Protein AF-A0A919ZST1-F1 (afdb_monomer)

Nearest PDB structures (foldseek):
  3zgg-assembly1_A-2  TM=5.548E-01  e=1.193E-01  Homo sapiens
  3sxb-assembly1_A  TM=5.930E-01  e=3.830E-01  Homo sapiens
  3sx8-assembly1_A  TM=5.780E-01  e=3.830E-01  Homo sapiens
  3i0d-assembly1_A-2  TM=5.323E-01  e=6.864E-01  Homo sapiens
  3qem-assembly2_D  TM=2.473E-01  e=4.496E+00  Rattus norvegicus

Radius of gyration: 20.34 Å; Cα contacts (8 Å, |Δi|>4): 208; chains: 1; bounding box: 55×56×53 Å

Structure (mmCIF, N/CA/C/O backbone):
data_AF-A0A919ZST1-F1
#
_entry.id   AF-A0A919ZST1-F1
#
loop_
_atom_site.group_PDB
_atom_site.id
_atom_site.type_symbol
_atom_site.label_atom_id
_atom_site.label_alt_id
_atom_site.label_comp_id
_atom_site.label_asym_id
_atom_site.label_entity_id
_atom_site.label_seq_id
_atom_site.pdbx_PDB_ins_code
_atom_site.Cartn_x
_atom_site.Cartn_y
_atom_site.Cartn_z
_atom_site.occupancy
_atom_site.B_iso_or_equiv
_atom_site.auth_seq_id
_atom_site.auth_comp_id
_atom_site.auth_asym_id
_atom_site.auth_atom_id
_atom_site.pdbx_PDB_model_num
ATOM 1 N N . MET A 1 1 ? -12.304 -13.311 9.126 1.00 55.75 1 MET A N 1
ATOM 2 C CA . MET A 1 1 ? -12.668 -11.937 8.710 1.00 55.75 1 MET A CA 1
ATOM 3 C C . MET A 1 1 ? -11.742 -11.545 7.577 1.00 55.75 1 MET A C 1
ATOM 5 O O . MET A 1 1 ? -10.534 -11.594 7.786 1.00 55.75 1 MET A O 1
ATOM 9 N N . ASN A 1 2 ? -12.283 -11.208 6.407 1.00 81.81 2 ASN A N 1
ATOM 10 C CA . ASN A 1 2 ? -11.466 -10.870 5.240 1.00 81.81 2 ASN A CA 1
ATOM 11 C C . ASN A 1 2 ? -10.732 -9.545 5.470 1.00 81.81 2 ASN A C 1
ATOM 13 O O . ASN A 1 2 ? -11.259 -8.628 6.106 1.00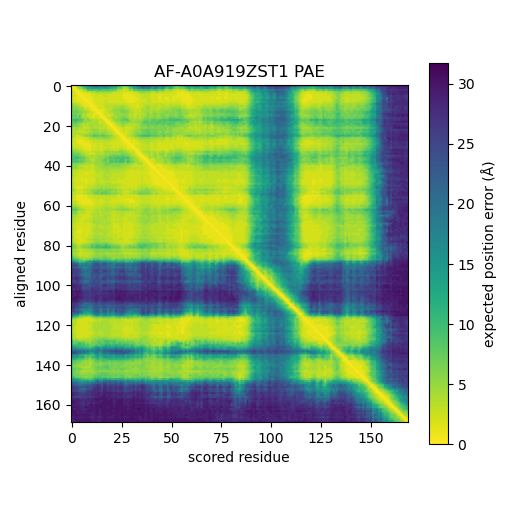 81.81 2 ASN A O 1
ATOM 17 N N . LYS A 1 3 ? -9.489 -9.461 4.997 1.00 90.25 3 LYS A N 1
ATOM 18 C CA . LYS A 1 3 ? -8.713 -8.219 5.022 1.00 90.25 3 LYS A CA 1
ATOM 19 C C . LYS A 1 3 ? -9.267 -7.305 3.922 1.00 90.25 3 LYS A C 1
ATOM 21 O O . LYS A 1 3 ? -9.395 -7.739 2.786 1.00 90.25 3 LYS A O 1
ATOM 26 N N . LEU A 1 4 ? -9.622 -6.069 4.265 1.00 92.69 4 LEU A N 1
ATOM 27 C CA . LEU A 1 4 ? -10.231 -5.100 3.346 1.00 92.69 4 LEU A CA 1
ATOM 28 C C . LEU A 1 4 ? -9.218 -4.067 2.841 1.00 92.69 4 LEU A C 1
ATOM 30 O O . LEU A 1 4 ? -9.333 -3.592 1.715 1.00 92.69 4 LEU A O 1
ATOM 34 N N . ILE A 1 5 ? -8.209 -3.748 3.656 1.00 94.38 5 ILE A N 1
ATOM 35 C CA . ILE A 1 5 ? -7.172 -2.764 3.332 1.00 94.38 5 ILE A CA 1
ATOM 36 C C . ILE A 1 5 ? -5.806 -3.445 3.315 1.00 94.38 5 ILE A C 1
ATOM 38 O O . ILE A 1 5 ? -5.466 -4.130 4.280 1.00 94.38 5 ILE A O 1
ATOM 42 N N . ASN A 1 6 ? -5.012 -3.216 2.270 1.00 95.62 6 ASN A N 1
ATOM 43 C CA . ASN A 1 6 ? -3.613 -3.636 2.201 1.00 95.62 6 ASN A CA 1
ATOM 44 C C . ASN A 1 6 ? -2.678 -2.422 2.232 1.00 95.62 6 ASN A C 1
ATOM 46 O O . ASN A 1 6 ? -2.699 -1.599 1.319 1.00 95.62 6 ASN A O 1
ATOM 50 N N . TYR A 1 7 ? -1.851 -2.319 3.268 1.00 93.44 7 TYR A N 1
ATOM 51 C CA . TYR A 1 7 ? -0.780 -1.337 3.379 1.00 93.44 7 TYR A CA 1
ATOM 52 C C . TYR A 1 7 ? 0.514 -1.937 2.839 1.00 93.44 7 TYR A C 1
ATOM 54 O O . TYR A 1 7 ? 1.189 -2.708 3.516 1.00 93.44 7 TYR A O 1
ATOM 62 N N . ILE A 1 8 ? 0.854 -1.565 1.613 1.00 93.25 8 ILE A N 1
ATOM 63 C CA . ILE A 1 8 ? 1.997 -2.067 0.866 1.00 93.25 8 ILE A CA 1
ATOM 64 C C . ILE A 1 8 ? 3.154 -1.086 1.025 1.00 93.25 8 ILE A C 1
ATOM 66 O O . ILE A 1 8 ? 3.156 0.015 0.470 1.00 93.25 8 ILE A O 1
ATOM 70 N N . TYR A 1 9 ? 4.159 -1.494 1.789 1.00 89.50 9 TYR A N 1
ATOM 71 C CA . TYR A 1 9 ? 5.416 -0.774 1.906 1.00 89.50 9 TYR A CA 1
ATOM 72 C C . TYR A 1 9 ? 6.347 -1.137 0.762 1.00 89.50 9 TYR A C 1
ATOM 74 O O . TYR A 1 9 ? 6.798 -2.277 0.676 1.00 89.50 9 TYR A O 1
ATOM 82 N N . ILE A 1 10 ? 6.697 -0.154 -0.059 1.00 86.81 10 ILE A N 1
ATOM 83 C CA . ILE A 1 10 ? 7.640 -0.327 -1.166 1.00 86.81 10 ILE A CA 1
ATOM 84 C C . ILE A 1 10 ? 9.024 0.189 -0.775 1.00 86.81 10 ILE A C 1
ATOM 86 O O . ILE A 1 10 ? 9.166 1.251 -0.171 1.00 86.81 10 ILE A O 1
ATOM 90 N N . GLY A 1 11 ? 10.080 -0.540 -1.114 1.00 83.12 11 GLY A N 1
ATOM 91 C CA . GLY A 1 11 ? 11.445 -0.076 -0.881 1.00 83.12 11 GLY A CA 1
ATOM 92 C C . GLY A 1 11 ? 12.494 -1.148 -1.127 1.00 83.12 11 GLY A C 1
ATOM 93 O O . GLY A 1 11 ? 12.181 -2.325 -1.267 1.00 83.12 11 GLY A O 1
ATOM 94 N N . SER A 1 12 ? 13.764 -0.746 -1.131 1.00 82.12 12 SER A N 1
ATOM 95 C CA . SER A 1 12 ? 14.852 -1.718 -1.209 1.00 82.12 12 SER A CA 1
ATOM 96 C C . SER A 1 12 ? 14.852 -2.640 0.009 1.00 82.12 12 SER A C 1
ATOM 98 O O . SER A 1 12 ? 14.486 -2.235 1.118 1.00 82.12 12 SER A O 1
ATOM 100 N N . GLU A 1 13 ? 15.328 -3.866 -0.182 1.00 82.44 13 GLU A N 1
ATOM 101 C CA . GLU A 1 13 ? 15.402 -4.885 0.868 1.00 82.44 13 GLU A CA 1
ATOM 102 C C . GLU A 1 13 ? 16.094 -4.367 2.141 1.00 82.44 13 GLU A C 1
ATOM 104 O O . GLU A 1 13 ? 15.563 -4.492 3.245 1.00 82.44 13 GLU A O 1
ATOM 109 N N . LYS A 1 14 ? 17.217 -3.652 1.985 1.00 79.31 14 LYS A N 1
ATOM 110 C CA . LYS A 1 14 ? 17.948 -3.029 3.101 1.00 79.31 14 LYS A CA 1
ATOM 111 C C . LYS A 1 14 ? 17.094 -2.027 3.888 1.00 79.31 14 LYS A C 1
ATOM 113 O O . LYS A 1 14 ? 17.178 -1.987 5.114 1.00 79.31 14 LYS A O 1
ATOM 118 N N . ARG A 1 15 ? 16.284 -1.206 3.205 1.00 78.81 15 ARG A N 1
ATOM 119 C CA . ARG A 1 15 ? 15.426 -0.195 3.849 1.00 78.81 15 ARG A CA 1
ATOM 120 C C . ARG A 1 15 ? 14.221 -0.831 4.539 1.00 78.81 15 ARG A C 1
ATOM 122 O O . ARG A 1 15 ? 13.880 -0.428 5.647 1.00 78.81 15 ARG A O 1
ATOM 129 N N . LEU A 1 16 ? 13.594 -1.828 3.917 1.00 82.19 16 LEU A N 1
ATOM 130 C CA . LEU A 1 16 ? 12.422 -2.502 4.481 1.00 82.19 16 LEU A CA 1
ATOM 131 C C . LEU A 1 16 ? 12.772 -3.485 5.606 1.00 82.19 16 LEU A C 1
ATOM 133 O O . LEU A 1 16 ? 11.967 -3.662 6.527 1.00 82.19 16 LEU A O 1
ATOM 137 N N . GLY A 1 17 ? 13.965 -4.084 5.580 1.00 79.00 17 GLY A N 1
ATOM 138 C CA . GLY A 1 17 ? 14.453 -4.973 6.638 1.00 79.00 17 GLY A CA 1
ATOM 139 C C . GLY A 1 17 ? 14.604 -4.269 7.989 1.00 79.00 17 GLY A C 1
ATOM 140 O O . GLY A 1 17 ? 14.321 -4.852 9.030 1.00 79.00 17 GLY A O 1
ATOM 141 N N . GLN A 1 18 ? 14.956 -2.981 7.978 1.00 78.56 18 GLN A N 1
ATOM 142 C CA . GLN A 1 18 ? 15.110 -2.161 9.188 1.00 78.56 18 GLN A CA 1
ATOM 143 C C . GLN A 1 18 ? 13.797 -1.509 9.651 1.00 78.56 18 GLN A C 1
ATOM 145 O O . GLN A 1 18 ? 13.736 -0.915 10.730 1.00 78.56 18 GLN A O 1
ATOM 150 N N . LEU A 1 19 ? 12.736 -1.599 8.844 1.00 80.19 19 LEU A N 1
ATOM 151 C CA . LEU A 1 19 ? 11.481 -0.915 9.111 1.00 80.19 19 LEU A CA 1
ATOM 152 C C . LEU A 1 19 ? 10.654 -1.661 10.167 1.00 80.19 19 LEU A C 1
ATOM 154 O O . LEU A 1 19 ? 10.201 -2.792 9.943 1.00 80.19 19 LEU A O 1
ATOM 158 N N . LYS A 1 20 ? 10.397 -0.979 11.289 1.00 79.75 20 LYS A N 1
ATOM 159 C CA . LYS A 1 20 ? 9.387 -1.383 12.273 1.00 79.75 20 LYS A CA 1
ATOM 160 C C . LYS A 1 20 ? 8.000 -1.047 11.731 1.00 79.75 20 LYS A C 1
ATOM 162 O O . LYS A 1 20 ? 7.656 0.125 11.595 1.00 79.75 20 LYS A O 1
ATOM 167 N N . LEU A 1 21 ? 7.227 -2.079 11.417 1.00 83.62 21 LEU A N 1
ATOM 168 C CA . LEU A 1 21 ? 5.845 -1.928 10.977 1.00 83.62 21 LEU A CA 1
ATOM 169 C C . LEU A 1 21 ? 4.932 -1.618 12.163 1.00 83.62 21 LEU A C 1
ATOM 171 O O . LEU A 1 21 ? 5.187 -2.043 13.292 1.00 83.62 21 LEU A O 1
ATOM 175 N N . PHE A 1 22 ? 3.849 -0.894 11.895 1.00 84.50 22 PHE A N 1
ATOM 176 C CA . PHE A 1 22 ? 2.766 -0.772 12.860 1.00 84.50 22 PHE A CA 1
ATOM 177 C C . PHE A 1 22 ? 2.006 -2.099 12.969 1.00 84.50 22 PHE A C 1
ATOM 179 O O . PHE A 1 22 ? 2.019 -2.925 12.056 1.00 84.50 22 PHE A O 1
ATOM 186 N N . LYS A 1 23 ? 1.347 -2.311 14.110 1.00 87.50 23 LYS A N 1
ATOM 187 C CA . LYS A 1 23 ? 0.566 -3.525 14.344 1.00 87.50 23 LYS A CA 1
ATOM 188 C C . LYS A 1 23 ? -0.697 -3.507 13.483 1.00 87.50 23 LYS A C 1
ATOM 190 O O . LYS A 1 23 ? -1.480 -2.557 13.565 1.00 87.50 23 LYS A O 1
ATOM 195 N N . GLU A 1 24 ? -0.898 -4.576 12.715 1.00 89.50 24 GLU A N 1
ATOM 196 C CA . GLU A 1 24 ? -2.143 -4.812 11.987 1.00 89.50 24 GLU A CA 1
ATOM 197 C C . GLU A 1 24 ? -3.341 -4.809 12.939 1.00 89.50 24 GLU A C 1
ATOM 199 O O . GLU A 1 24 ? -3.308 -5.403 14.021 1.00 89.50 24 GLU A O 1
ATOM 204 N N . GLU A 1 25 ? -4.417 -4.156 12.516 1.00 87.06 25 GLU A N 1
ATOM 205 C CA . GLU A 1 25 ? -5.715 -4.249 13.173 1.00 87.06 25 GLU A CA 1
ATOM 206 C C . GLU A 1 25 ? -6.686 -5.092 12.336 1.00 87.06 25 GLU A C 1
ATOM 208 O O . GLU A 1 25 ? -6.372 -5.565 11.240 1.00 87.06 25 GLU A O 1
ATOM 213 N N . ASN A 1 26 ? -7.898 -5.289 12.857 1.00 85.25 26 ASN A N 1
ATOM 214 C CA . ASN A 1 26 ? -8.963 -5.955 12.115 1.00 85.25 26 ASN A CA 1
ATOM 215 C C . ASN A 1 26 ? -9.150 -5.297 10.741 1.00 85.25 26 ASN A C 1
ATOM 217 O O . ASN A 1 26 ? -9.157 -4.067 10.635 1.00 85.25 26 ASN A O 1
ATOM 221 N N . PHE A 1 27 ? -9.331 -6.143 9.722 1.00 88.31 27 PHE A N 1
ATOM 222 C CA . PHE A 1 27 ? -9.488 -5.781 8.308 1.00 88.31 27 PHE A CA 1
ATOM 223 C C . PHE A 1 27 ? -8.246 -5.210 7.608 1.00 88.31 27 PHE A C 1
ATOM 225 O O . PHE A 1 27 ? -8.335 -4.881 6.429 1.00 88.31 27 PHE A O 1
ATOM 232 N N . GLU A 1 28 ? -7.094 -5.120 8.270 1.00 92.94 28 GLU A N 1
ATOM 233 C CA . GLU A 1 28 ? -5.876 -4.556 7.678 1.00 92.94 28 GLU A CA 1
ATOM 234 C C . GLU A 1 28 ? -4.815 -5.627 7.441 1.00 92.94 28 GLU A C 1
ATOM 236 O O . GLU A 1 28 ? -4.552 -6.432 8.330 1.00 92.94 28 GLU A O 1
ATOM 241 N N . LYS A 1 29 ? -4.197 -5.624 6.264 1.00 94.12 29 LYS A N 1
ATOM 242 C CA . LYS A 1 29 ? -2.987 -6.379 5.918 1.00 94.12 29 LYS A CA 1
ATOM 243 C C . LYS A 1 29 ? -1.845 -5.380 5.753 1.00 94.12 29 LYS A C 1
ATOM 245 O O . LYS A 1 29 ? -2.069 -4.301 5.209 1.00 94.12 29 LYS A O 1
ATOM 250 N N . VAL A 1 30 ? -0.648 -5.707 6.220 1.00 93.38 30 VAL A N 1
ATOM 251 C CA . VAL A 1 30 ? 0.561 -4.919 5.969 1.00 93.38 30 VAL A CA 1
ATOM 252 C C . VAL A 1 30 ? 1.560 -5.793 5.221 1.00 93.38 30 VAL A C 1
ATOM 254 O O . VAL A 1 30 ? 2.145 -6.713 5.788 1.00 93.38 30 VAL A O 1
ATOM 257 N N . THR A 1 31 ? 1.786 -5.479 3.948 1.00 92.31 31 THR A N 1
ATOM 258 C CA . THR A 1 31 ? 2.745 -6.181 3.092 1.00 92.31 31 THR A CA 1
ATOM 259 C C . THR A 1 31 ? 4.026 -5.367 2.942 1.00 92.31 31 THR A C 1
ATOM 261 O O . THR A 1 31 ? 4.001 -4.147 2.772 1.00 92.31 31 THR A O 1
ATOM 264 N N . LYS A 1 32 ? 5.175 -6.048 2.969 1.00 90.88 32 LYS A N 1
ATOM 265 C CA . LYS A 1 32 ? 6.457 -5.480 2.542 1.00 90.88 32 LYS A CA 1
ATOM 266 C C . LYS A 1 32 ? 6.754 -5.969 1.133 1.00 90.88 32 LYS A C 1
ATOM 268 O O . LYS A 1 32 ? 6.801 -7.171 0.915 1.00 90.88 32 LYS A O 1
ATOM 273 N N . LEU A 1 33 ? 6.992 -5.040 0.222 1.00 89.00 33 LEU A N 1
ATOM 274 C CA . LEU A 1 33 ? 7.323 -5.326 -1.162 1.00 89.00 33 LEU A CA 1
ATOM 275 C C . LEU A 1 33 ? 8.745 -4.834 -1.419 1.00 89.00 33 LEU A C 1
ATOM 277 O O . LEU A 1 33 ? 8.997 -3.655 -1.691 1.00 89.00 33 LEU A O 1
ATOM 281 N N . ASN A 1 34 ? 9.686 -5.750 -1.202 1.00 87.19 34 ASN A N 1
ATOM 282 C CA . ASN A 1 34 ? 11.103 -5.527 -1.419 1.00 87.19 34 ASN A CA 1
ATOM 283 C C . ASN A 1 34 ? 11.469 -5.766 -2.879 1.00 87.19 34 ASN A C 1
ATOM 285 O O . ASN A 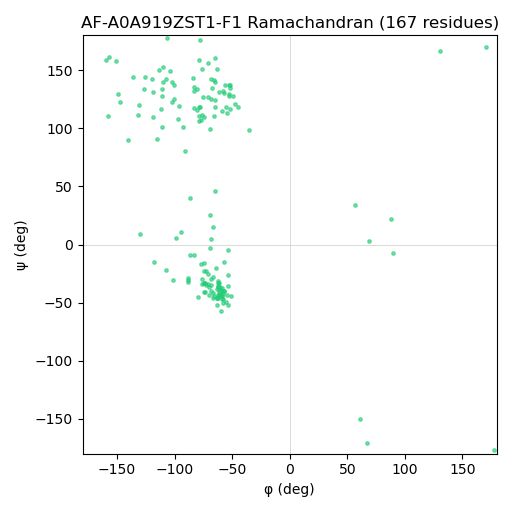1 34 ? 10.963 -6.673 -3.526 1.00 87.19 34 ASN A O 1
ATOM 289 N N . PHE A 1 35 ? 12.395 -4.957 -3.375 1.00 80.50 35 PHE A N 1
ATOM 290 C CA . PHE A 1 35 ? 12.939 -5.115 -4.714 1.00 80.50 35 PHE A CA 1
ATOM 291 C C . PHE A 1 35 ? 14.458 -4.952 -4.694 1.00 80.50 35 PHE A C 1
ATOM 293 O O . PHE A 1 35 ? 15.009 -4.137 -3.941 1.00 80.50 35 PHE A O 1
ATOM 300 N N . SER A 1 36 ? 15.130 -5.733 -5.537 1.00 79.00 36 SER A N 1
ATOM 301 C CA . SER A 1 36 ? 16.563 -5.593 -5.813 1.00 79.00 36 SER A CA 1
ATOM 302 C C . SER A 1 36 ? 16.808 -4.613 -6.964 1.00 79.00 36 SER A C 1
ATOM 304 O O . SER A 1 36 ? 17.809 -3.899 -6.954 1.00 79.00 36 SER A O 1
ATOM 306 N N . ASN A 1 37 ? 15.870 -4.526 -7.912 1.00 78.81 37 ASN A N 1
ATOM 307 C CA . ASN A 1 37 ? 15.884 -3.599 -9.038 1.00 78.81 37 ASN A CA 1
ATOM 308 C C . ASN A 1 37 ? 14.570 -2.803 -9.082 1.00 78.81 37 ASN A C 1
ATOM 310 O O . ASN A 1 37 ? 13.487 -3.363 -8.951 1.00 78.81 37 ASN A O 1
ATOM 314 N N . GLU A 1 38 ? 14.654 -1.484 -9.273 1.00 72.25 38 GLU A N 1
ATOM 315 C CA . GLU A 1 38 ? 13.477 -0.601 -9.318 1.00 72.25 38 GLU A CA 1
ATOM 316 C C . GLU A 1 38 ? 12.532 -0.893 -10.491 1.00 72.25 38 GLU A C 1
ATOM 318 O O . GLU A 1 38 ? 11.368 -0.495 -10.452 1.00 72.25 38 GLU A O 1
ATOM 323 N N . ARG A 1 39 ? 13.026 -1.574 -11.532 1.00 73.56 39 ARG A N 1
ATOM 324 C CA . ARG A 1 39 ? 12.219 -1.970 -12.694 1.00 73.56 39 ARG A CA 1
ATOM 325 C C . ARG A 1 39 ? 11.175 -3.028 -12.343 1.00 73.56 39 ARG A C 1
ATOM 327 O O . ARG A 1 39 ? 10.099 -3.006 -12.920 1.00 73.56 39 ARG A O 1
ATOM 334 N N . ASP A 1 40 ? 11.458 -3.865 -11.349 1.00 79.88 40 ASP A N 1
ATOM 335 C CA . ASP A 1 40 ? 10.614 -5.009 -10.988 1.00 79.88 40 ASP A CA 1
ATOM 336 C C . ASP A 1 40 ? 9.442 -4.593 -10.076 1.00 79.88 40 ASP A C 1
ATOM 338 O O . ASP A 1 40 ? 8.539 -5.379 -9.803 1.00 79.88 40 ASP A O 1
ATOM 342 N N . ILE A 1 41 ? 9.441 -3.346 -9.583 1.00 82.06 41 ILE A N 1
ATOM 343 C CA . ILE A 1 41 ? 8.427 -2.842 -8.641 1.00 82.06 41 ILE A CA 1
ATOM 344 C C . ILE A 1 41 ? 7.027 -2.927 -9.240 1.00 82.06 41 ILE A C 1
ATOM 346 O O . ILE A 1 41 ? 6.085 -3.223 -8.510 1.00 82.06 41 ILE A O 1
ATOM 350 N N . GLY A 1 42 ? 6.895 -2.623 -10.535 1.00 81.25 42 GLY A N 1
ATOM 351 C CA . GLY A 1 42 ? 5.610 -2.625 -11.224 1.00 81.25 42 GLY A CA 1
ATOM 352 C C . GLY A 1 42 ? 4.961 -4.001 -11.175 1.00 81.25 42 GLY A C 1
ATOM 353 O O . GLY A 1 42 ? 3.897 -4.139 -10.580 1.00 81.25 42 GLY A O 1
ATOM 354 N N . ASP A 1 43 ? 5.665 -5.013 -11.682 1.00 83.56 43 ASP A N 1
ATOM 355 C CA . ASP A 1 43 ? 5.191 -6.400 -11.742 1.00 83.56 43 ASP A CA 1
ATOM 356 C C . ASP A 1 43 ? 4.910 -6.981 -10.353 1.00 83.56 43 ASP A C 1
ATOM 358 O O . ASP A 1 43 ? 3.890 -7.639 -1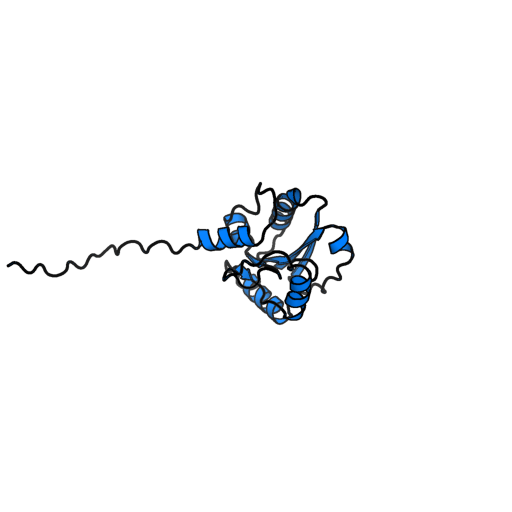0.133 1.00 83.56 43 ASP A O 1
ATOM 362 N N . LEU A 1 44 ? 5.789 -6.705 -9.383 1.00 88.38 44 LEU A N 1
ATOM 363 C CA . LEU A 1 44 ? 5.594 -7.135 -8.000 1.00 88.38 44 LEU A CA 1
ATOM 364 C C . LEU A 1 44 ? 4.336 -6.506 -7.391 1.00 88.38 44 LEU A C 1
ATOM 366 O O . LEU A 1 44 ? 3.582 -7.182 -6.691 1.00 88.38 44 LEU A O 1
ATOM 370 N N . LEU A 1 45 ? 4.111 -5.210 -7.631 1.00 88.81 45 LEU A N 1
ATOM 371 C CA . LEU A 1 45 ? 2.950 -4.499 -7.106 1.00 88.81 45 LEU A CA 1
ATOM 372 C C . LEU A 1 45 ? 1.668 -4.962 -7.798 1.00 88.81 45 LEU A C 1
ATOM 374 O O . LEU A 1 45 ? 0.682 -5.210 -7.112 1.00 88.81 45 LEU A O 1
ATOM 378 N N . ASP A 1 46 ? 1.694 -5.123 -9.121 1.00 89.38 46 ASP A N 1
ATOM 379 C CA . ASP A 1 46 ? 0.569 -5.637 -9.900 1.00 89.38 46 ASP A CA 1
ATOM 380 C C . ASP A 1 46 ? 0.170 -7.038 -9.402 1.00 89.38 46 ASP A C 1
ATOM 382 O O . ASP A 1 46 ? -1.014 -7.290 -9.173 1.00 89.38 46 ASP A O 1
ATOM 386 N N . THR A 1 47 ? 1.149 -7.908 -9.125 1.00 90.94 47 THR A N 1
ATOM 387 C CA . THR A 1 47 ? 0.929 -9.248 -8.551 1.00 90.94 47 THR A CA 1
ATOM 388 C C . THR A 1 47 ? 0.317 -9.174 -7.148 1.00 90.94 47 THR A C 1
ATOM 390 O O . THR A 1 47 ? -0.735 -9.756 -6.898 1.00 90.94 47 THR A O 1
ATOM 393 N N . GLU A 1 48 ? 0.910 -8.398 -6.233 1.00 92.88 48 GLU A N 1
ATOM 394 C CA . GLU A 1 48 ? 0.407 -8.266 -4.855 1.00 92.88 48 GLU A CA 1
ATOM 395 C C . GLU A 1 48 ? -1.009 -7.668 -4.806 1.00 92.88 48 GLU A C 1
ATOM 397 O O . GLU A 1 48 ? -1.823 -8.045 -3.960 1.00 92.88 48 GLU A O 1
ATOM 402 N N . VAL A 1 49 ? -1.324 -6.726 -5.700 1.00 92.06 49 VAL A N 1
ATOM 403 C CA . VAL A 1 49 ? -2.665 -6.135 -5.805 1.00 92.06 49 VAL A CA 1
ATOM 404 C C . VAL A 1 49 ? -3.652 -7.111 -6.455 1.00 92.06 49 VAL A C 1
ATOM 406 O O . VAL A 1 49 ? -4.830 -7.123 -6.082 1.00 92.06 49 VAL A O 1
ATOM 409 N N . ALA A 1 50 ? -3.205 -7.946 -7.395 1.00 91.31 50 ALA A N 1
ATOM 410 C CA . ALA A 1 50 ? -4.031 -8.981 -8.012 1.00 91.31 50 ALA A CA 1
ATOM 411 C C . ALA A 1 50 ? -4.430 -10.057 -6.999 1.00 91.31 50 ALA A C 1
ATOM 413 O O . ALA A 1 50 ? -5.617 -10.377 -6.914 1.00 91.31 50 ALA A O 1
ATOM 414 N N . ASP A 1 51 ? -3.485 -10.512 -6.179 1.00 92.06 51 ASP A N 1
ATOM 415 C CA . ASP A 1 51 ? -3.697 -11.545 -5.157 1.00 92.06 51 ASP A CA 1
ATOM 416 C C . ASP A 1 51 ? -4.473 -11.036 -3.933 1.00 92.06 51 ASP A C 1
ATOM 418 O O . ASP A 1 51 ? -4.982 -11.814 -3.121 1.00 92.06 51 ASP A O 1
ATOM 422 N N . PHE A 1 52 ? -4.577 -9.718 -3.760 1.00 92.75 52 PHE A N 1
ATOM 423 C CA . PHE A 1 52 ? -5.309 -9.138 -2.646 1.00 92.75 52 PHE A CA 1
ATOM 424 C C . PHE A 1 52 ? -6.829 -9.166 -2.874 1.00 92.75 52 PHE A C 1
ATOM 426 O O . PHE A 1 52 ? -7.355 -8.517 -3.774 1.00 92.75 52 PHE A O 1
ATOM 433 N N . GLU A 1 53 ? -7.554 -9.865 -1.998 1.00 89.88 53 GLU A N 1
ATOM 434 C CA . GLU A 1 53 ? -9.022 -9.977 -2.057 1.00 89.88 53 GLU A CA 1
ATOM 435 C C . GLU A 1 53 ? -9.770 -8.734 -1.547 1.00 89.88 53 GLU A C 1
ATOM 437 O O . GLU A 1 53 ? -10.968 -8.581 -1.792 1.00 89.88 53 GLU A O 1
ATOM 442 N N . GLY A 1 54 ? -9.093 -7.857 -0.802 1.00 90.94 54 GLY A N 1
ATOM 443 C CA . GLY A 1 54 ? -9.696 -6.631 -0.292 1.00 90.94 54 GLY A CA 1
ATOM 444 C C . GLY A 1 54 ? -9.802 -5.537 -1.354 1.00 90.94 54 GLY A C 1
ATOM 445 O O . GLY A 1 54 ? -9.345 -5.663 -2.491 1.00 90.94 54 GLY A O 1
ATOM 446 N N . ASN A 1 55 ? -10.414 -4.421 -0.972 1.00 90.00 55 ASN A N 1
ATOM 447 C CA . ASN A 1 55 ? -10.819 -3.389 -1.917 1.00 90.00 55 ASN A CA 1
ATOM 448 C C . ASN A 1 55 ? -9.976 -2.120 -1.870 1.00 90.00 55 ASN A C 1
ATOM 450 O O . ASN A 1 55 ? -9.971 -1.401 -2.862 1.00 90.00 55 ASN A O 1
ATOM 454 N N . ILE A 1 56 ? -9.268 -1.828 -0.778 1.00 92.81 56 ILE A N 1
ATOM 455 C CA . ILE A 1 56 ? -8.403 -0.648 -0.683 1.00 92.81 56 ILE A CA 1
ATOM 456 C C . ILE A 1 56 ? -6.944 -1.079 -0.639 1.00 92.81 56 ILE A C 1
ATOM 458 O O . ILE A 1 56 ? -6.534 -1.872 0.207 1.00 92.81 56 ILE A O 1
ATOM 462 N N . ILE A 1 57 ? -6.143 -0.488 -1.517 1.00 94.38 57 ILE A N 1
ATOM 463 C CA . ILE A 1 57 ? -4.691 -0.590 -1.488 1.00 94.38 57 ILE A CA 1
ATOM 464 C C . ILE A 1 57 ? -4.100 0.739 -1.035 1.00 94.38 57 ILE A C 1
ATOM 466 O O . ILE A 1 57 ? -4.595 1.819 -1.366 1.00 94.38 57 ILE A O 1
ATOM 470 N N . VAL A 1 58 ? -3.035 0.660 -0.254 1.00 92.12 58 VAL A N 1
ATOM 471 C CA . VAL A 1 58 ? -2.332 1.811 0.292 1.00 92.12 58 VAL A CA 1
ATOM 472 C C . VAL A 1 58 ? -0.852 1.612 0.034 1.00 92.12 58 VAL A C 1
ATOM 474 O O . VAL A 1 58 ? -0.239 0.733 0.624 1.00 92.12 58 VAL A O 1
ATOM 477 N N . ILE A 1 59 ? -0.265 2.424 -0.835 1.00 89.56 59 ILE A N 1
ATOM 478 C CA . ILE A 1 59 ? 1.156 2.339 -1.172 1.00 89.56 59 ILE A CA 1
ATOM 479 C C . ILE A 1 59 ? 1.902 3.347 -0.304 1.00 89.56 59 ILE A C 1
ATOM 481 O O . ILE A 1 59 ? 1.647 4.551 -0.385 1.00 89.56 59 ILE A O 1
ATOM 485 N N . LEU A 1 60 ? 2.825 2.857 0.520 1.00 86.94 60 LEU A N 1
ATOM 486 C CA . LEU A 1 60 ? 3.581 3.640 1.495 1.00 86.94 60 LEU A CA 1
ATOM 487 C C . LEU A 1 60 ? 5.083 3.569 1.216 1.00 86.94 60 LEU A C 1
ATOM 489 O O . LEU A 1 60 ? 5.627 2.517 0.877 1.00 86.94 60 LEU A O 1
ATOM 493 N N . LEU A 1 61 ? 5.773 4.690 1.430 1.00 82.81 61 LEU A N 1
ATOM 494 C CA . LEU A 1 61 ? 7.234 4.713 1.464 1.00 82.81 61 LEU A CA 1
ATOM 495 C C . LEU A 1 61 ? 7.769 4.193 2.809 1.00 82.81 61 LEU A C 1
ATOM 497 O O . LEU A 1 61 ? 7.061 4.226 3.824 1.00 82.81 61 LEU A O 1
ATOM 501 N N . PRO A 1 62 ? 9.039 3.750 2.865 1.00 79.81 62 PRO A N 1
ATOM 502 C CA . PRO A 1 62 ? 9.650 3.331 4.116 1.00 79.81 62 PRO A CA 1
ATOM 503 C C . PRO A 1 62 ? 9.685 4.499 5.107 1.00 79.81 62 PRO A C 1
ATOM 505 O O . PRO A 1 62 ? 10.117 5.601 4.773 1.00 79.81 62 PRO A O 1
ATOM 508 N N . GL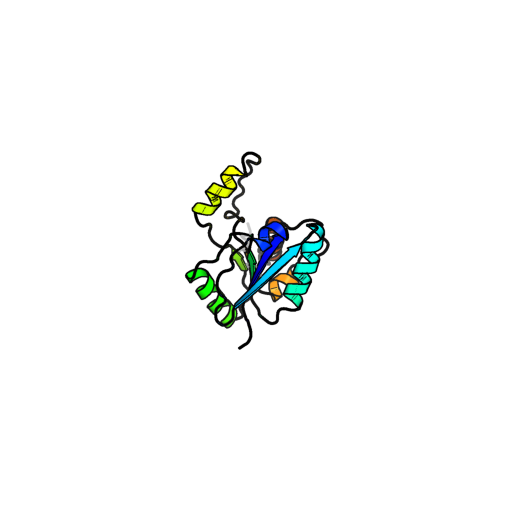Y A 1 63 ? 9.245 4.249 6.339 1.00 74.06 63 GLY A N 1
ATOM 509 C CA . GLY A 1 63 ? 9.190 5.252 7.408 1.00 74.06 63 GLY A CA 1
ATOM 510 C C . GLY A 1 63 ? 7.875 6.034 7.485 1.00 74.06 63 GLY A C 1
ATOM 511 O O . GLY A 1 63 ? 7.662 6.753 8.460 1.00 74.06 63 GLY A O 1
ATOM 512 N N . CYS A 1 64 ? 6.969 5.867 6.521 1.00 77.12 64 CYS A N 1
ATOM 513 C CA . CYS A 1 64 ? 5.634 6.454 6.583 1.00 77.12 64 CYS A CA 1
ATOM 514 C C . CYS A 1 64 ? 4.707 5.564 7.411 1.00 77.12 64 CYS A C 1
ATOM 516 O O . CYS A 1 64 ? 4.648 4.355 7.206 1.00 77.12 64 CYS A O 1
ATOM 518 N N . VAL A 1 65 ? 3.968 6.143 8.354 1.00 81.50 65 VAL A N 1
ATOM 519 C CA . VAL A 1 65 ? 2.980 5.410 9.153 1.00 81.50 65 VAL A CA 1
ATOM 520 C C . 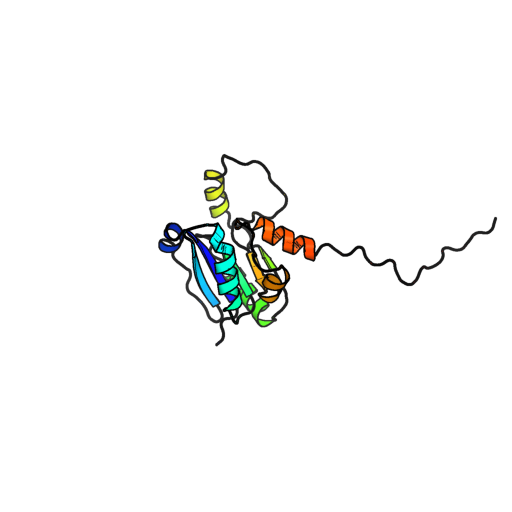VAL A 1 65 ? 1.675 6.199 9.131 1.00 81.50 65 VAL A C 1
ATOM 522 O O . VAL A 1 65 ? 1.678 7.358 9.559 1.00 81.50 65 VAL A O 1
ATOM 525 N N . PRO A 1 66 ? 0.570 5.615 8.637 1.00 82.50 66 PRO A N 1
ATOM 526 C CA . PRO A 1 66 ? -0.714 6.297 8.629 1.00 82.50 66 PRO A CA 1
ATOM 527 C C . PRO A 1 66 ? -1.192 6.535 10.067 1.00 82.50 66 PRO A C 1
ATOM 529 O O . PRO A 1 66 ? -1.041 5.681 10.946 1.00 82.50 66 PRO A O 1
ATOM 532 N N . SER A 1 67 ? -1.775 7.709 10.318 1.00 82.69 67 SER A N 1
ATOM 533 C CA . SER A 1 67 ? -2.340 8.037 11.629 1.00 82.69 67 SER A CA 1
ATOM 534 C C . SER A 1 67 ? -3.523 7.123 11.965 1.00 82.69 67 SER A C 1
ATOM 536 O O . SER A 1 67 ? -4.147 6.530 11.081 1.00 82.69 67 SER A O 1
ATOM 538 N N . LYS A 1 68 ? -3.871 7.021 13.254 1.00 83.69 68 LYS A N 1
ATOM 539 C CA . LYS A 1 68 ? -5.045 6.245 13.690 1.00 83.69 68 LYS A CA 1
ATOM 540 C C . LYS A 1 68 ? -6.334 6.735 13.020 1.00 83.69 68 LYS A C 1
ATOM 542 O O . LYS A 1 68 ? -7.133 5.910 12.585 1.00 83.69 68 LYS A O 1
ATOM 547 N N . ASP A 1 69 ? -6.490 8.048 12.867 1.00 80.00 69 ASP A N 1
ATOM 548 C CA . ASP A 1 69 ? -7.670 8.652 12.238 1.00 80.00 69 ASP A CA 1
ATOM 549 C C . ASP A 1 69 ? -7.741 8.350 10.738 1.00 80.00 69 ASP A C 1
ATOM 551 O O . ASP A 1 69 ? -8.809 8.019 10.215 1.00 80.00 69 ASP A O 1
ATOM 555 N N . ALA A 1 70 ? -6.596 8.382 10.046 1.00 84.00 70 ALA A N 1
ATOM 556 C CA . ALA A 1 70 ? -6.519 8.006 8.639 1.00 84.00 70 ALA A CA 1
ATOM 557 C C . ALA A 1 70 ? -6.887 6.527 8.447 1.00 84.00 70 ALA A C 1
ATOM 559 O O . ALA A 1 70 ? -7.725 6.203 7.609 1.00 84.00 70 ALA A O 1
ATOM 560 N N . ARG A 1 71 ? -6.343 5.634 9.285 1.00 87.12 71 ARG A N 1
ATOM 561 C CA . ARG A 1 71 ? -6.684 4.200 9.276 1.00 87.12 71 ARG A CA 1
ATOM 562 C C . ARG A 1 71 ? -8.174 3.966 9.534 1.00 87.12 71 ARG A C 1
ATOM 564 O O . ARG A 1 71 ? -8.812 3.201 8.815 1.00 87.12 71 ARG A O 1
ATOM 571 N N . ALA A 1 72 ? -8.763 4.653 10.515 1.00 84.81 72 ALA A N 1
ATOM 572 C CA . ALA A 1 72 ? -10.193 4.553 10.811 1.00 84.81 72 ALA A CA 1
ATOM 573 C C . ALA A 1 72 ? -11.069 5.036 9.643 1.00 84.81 72 ALA A C 1
ATOM 575 O O . ALA A 1 72 ? -12.100 4.430 9.347 1.00 84.81 72 ALA A O 1
ATOM 576 N N . THR A 1 73 ? -10.649 6.098 8.957 1.00 84.50 73 THR A N 1
ATOM 577 C CA . THR A 1 73 ? -11.337 6.623 7.772 1.00 84.50 73 THR A CA 1
ATOM 578 C C . THR A 1 73 ? -11.267 5.636 6.610 1.00 84.50 73 THR A C 1
ATOM 580 O O . THR A 1 73 ? -12.299 5.315 6.023 1.00 84.50 73 THR A O 1
ATOM 583 N N . LEU A 1 74 ? -10.088 5.071 6.336 1.00 87.25 74 LEU A N 1
ATOM 584 C CA . LEU A 1 74 ? -9.913 4.056 5.295 1.00 87.25 74 LEU A CA 1
ATOM 585 C C . LEU A 1 74 ? -10.759 2.811 5.558 1.00 87.25 74 LEU A C 1
ATOM 587 O O . LEU A 1 74 ? -11.330 2.271 4.619 1.00 87.25 74 LEU A O 1
ATOM 591 N N . LYS A 1 75 ? -10.919 2.388 6.819 1.00 89.31 75 LYS A N 1
ATOM 592 C CA . LYS A 1 75 ? -11.822 1.276 7.170 1.00 89.31 75 LYS A CA 1
ATOM 593 C C . LYS A 1 75 ? -13.267 1.574 6.799 1.00 89.31 75 LYS A C 1
ATOM 595 O O . LYS A 1 75 ? -13.932 0.711 6.241 1.00 89.31 75 LYS A O 1
ATOM 600 N N . LYS A 1 76 ? -13.753 2.787 7.070 1.00 86.94 76 LYS A N 1
ATOM 601 C CA . LYS A 1 76 ? -15.113 3.189 6.679 1.00 86.94 76 LYS A CA 1
ATOM 602 C C . LYS A 1 76 ? -15.276 3.163 5.162 1.00 86.94 76 LYS A C 1
ATOM 604 O O . LYS A 1 76 ? -16.236 2.584 4.672 1.00 86.94 76 LYS A O 1
ATOM 609 N N . ILE A 1 77 ? -14.314 3.726 4.434 1.00 83.94 77 ILE A N 1
ATOM 610 C CA . ILE A 1 77 ? -14.303 3.725 2.965 1.00 83.94 77 ILE A CA 1
ATOM 611 C C . ILE A 1 77 ? -14.308 2.288 2.423 1.00 83.94 77 ILE A C 1
ATOM 613 O O . ILE A 1 77 ? -15.121 1.953 1.563 1.00 83.94 77 ILE A O 1
ATOM 617 N N . ALA A 1 78 ? -13.455 1.425 2.975 1.00 87.25 78 ALA A N 1
ATOM 618 C CA . ALA A 1 78 ? -13.362 0.021 2.606 1.00 87.25 78 ALA A CA 1
ATOM 619 C C . ALA A 1 78 ? -14.670 -0.744 2.884 1.00 87.25 78 ALA A C 1
ATOM 621 O O . ALA A 1 78 ? -15.078 -1.580 2.090 1.00 87.25 78 ALA A O 1
ATOM 622 N N . LEU A 1 79 ? -15.381 -0.435 3.968 1.00 88.31 79 LEU A N 1
ATOM 623 C CA . LEU A 1 79 ? -16.679 -1.057 4.256 1.00 88.31 79 LEU A CA 1
ATOM 624 C C . LEU A 1 79 ? -17.792 -0.587 3.311 1.00 88.31 79 LEU A C 1
ATOM 626 O O . LEU A 1 79 ? -18.668 -1.375 2.971 1.00 88.31 79 LEU A O 1
ATOM 630 N N . ILE A 1 80 ? -17.759 0.677 2.879 1.00 84.19 80 ILE A N 1
ATOM 631 C CA . ILE A 1 80 ? -18.728 1.232 1.918 1.00 84.19 80 ILE A CA 1
ATOM 632 C C . ILE A 1 80 ? -18.472 0.684 0.503 1.00 84.19 80 ILE A C 1
ATOM 634 O O . ILE A 1 80 ? -19.379 0.666 -0.325 1.00 84.19 80 ILE A O 1
ATOM 638 N N . ASN A 1 81 ? -17.249 0.217 0.228 1.00 80.31 81 ASN A N 1
ATOM 639 C CA . ASN A 1 81 ? -16.805 -0.265 -1.081 1.00 80.31 81 ASN A CA 1
ATOM 640 C C . ASN A 1 81 ? -16.978 0.770 -2.206 1.00 80.31 81 ASN A C 1
ATOM 642 O O . ASN A 1 81 ? -17.271 0.436 -3.351 1.00 80.31 81 ASN A O 1
ATOM 646 N N . GLN A 1 82 ? -16.801 2.050 -1.877 1.00 76.62 82 GLN A N 1
ATOM 647 C CA . GLN A 1 82 ? -16.840 3.124 -2.862 1.00 76.62 82 GLN A CA 1
ATOM 648 C C . GLN A 1 82 ? -15.484 3.264 -3.564 1.00 76.62 82 GLN A C 1
ATOM 650 O O . GLN A 1 82 ? -14.434 3.310 -2.912 1.00 76.62 82 GLN A O 1
ATOM 655 N N . LEU A 1 83 ? -15.519 3.424 -4.892 1.00 81.81 83 LEU A N 1
ATOM 656 C CA . LEU A 1 83 ? -14.352 3.803 -5.686 1.00 81.81 83 LEU A CA 1
ATOM 657 C C . LEU A 1 83 ? -13.798 5.140 -5.200 1.00 81.81 83 LEU A C 1
ATOM 659 O O . LEU A 1 83 ? -14.452 6.179 -5.289 1.00 81.81 83 LEU A O 1
ATOM 663 N N . 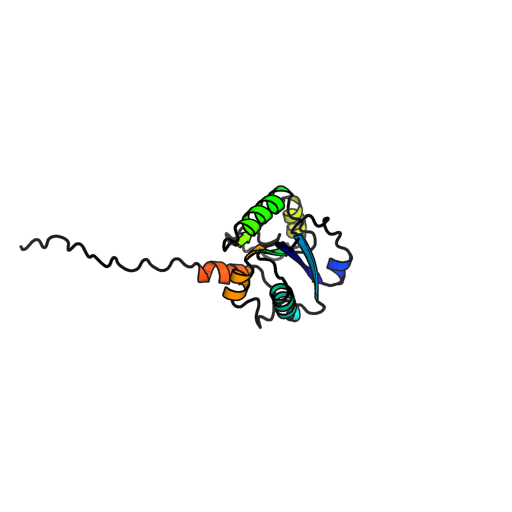SER A 1 84 ? -12.589 5.104 -4.661 1.00 83.19 84 SER A N 1
ATOM 664 C CA . SER A 1 84 ? -11.967 6.256 -4.027 1.00 83.19 84 SER A CA 1
ATOM 665 C C . SER A 1 84 ? -10.456 6.187 -4.145 1.00 83.19 84 SER A C 1
ATOM 667 O O . SER A 1 84 ? -9.869 5.128 -4.368 1.00 83.19 84 SER A O 1
ATOM 669 N N . TRP A 1 85 ? -9.824 7.346 -4.019 1.00 86.25 85 TRP A N 1
ATOM 670 C CA . TRP A 1 85 ? -8.381 7.480 -3.936 1.00 86.25 85 TRP A CA 1
ATOM 671 C C . TRP A 1 85 ? -8.027 8.796 -3.253 1.00 86.25 85 TRP A C 1
ATOM 673 O O . TRP A 1 85 ? -8.841 9.719 -3.187 1.00 86.25 85 TRP A O 1
ATOM 683 N N . GLY A 1 86 ? -6.799 8.895 -2.764 1.00 80.31 86 GLY A N 1
ATOM 684 C CA . GLY A 1 86 ? -6.297 10.128 -2.183 1.00 80.31 86 GLY A CA 1
ATOM 685 C C . GLY A 1 86 ? -4.889 9.997 -1.630 1.00 80.31 86 GLY A C 1
ATOM 686 O O . GLY A 1 86 ? -4.240 8.956 -1.725 1.00 80.31 86 GLY A O 1
ATOM 687 N N . TRP A 1 87 ? -4.424 11.090 -1.036 1.00 78.94 87 TRP A N 1
ATOM 688 C CA . TRP A 1 87 ? -3.091 11.215 -0.452 1.00 78.94 87 TRP A CA 1
ATOM 689 C C . TRP A 1 87 ? -3.185 11.293 1.068 1.00 78.94 87 TRP A C 1
ATOM 691 O O . TRP A 1 87 ? -4.178 11.786 1.605 1.00 78.94 87 TRP A O 1
ATOM 701 N N . PHE A 1 88 ? -2.135 10.858 1.760 1.00 69.75 88 PHE A N 1
ATOM 702 C CA . PHE A 1 88 ? -1.985 11.168 3.181 1.00 69.75 88 PHE A CA 1
ATOM 703 C C . PHE A 1 88 ? -1.419 12.578 3.345 1.00 69.75 88 PHE A C 1
ATOM 705 O O . PHE A 1 88 ? -0.451 12.947 2.677 1.00 69.75 88 PHE A O 1
ATOM 712 N N . GLU A 1 89 ? -2.010 13.366 4.243 1.00 54.44 89 GLU A N 1
ATOM 713 C CA . GLU A 1 89 ? -1.471 14.679 4.587 1.00 54.44 89 GLU A CA 1
ATOM 714 C C . GLU A 1 89 ? -0.130 14.549 5.312 1.00 54.44 89 GLU A C 1
ATOM 716 O O . GLU A 1 89 ? 0.047 13.738 6.224 1.00 54.44 89 GLU A O 1
ATOM 721 N N . GLY A 1 90 ? 0.826 15.374 4.885 1.00 50.97 90 GLY A N 1
ATOM 722 C CA . GLY A 1 90 ? 2.201 15.305 5.341 1.00 50.97 90 GLY A CA 1
ATOM 723 C C . GLY A 1 90 ? 2.367 15.617 6.829 1.00 50.97 90 GLY A C 1
ATOM 724 O O . GLY A 1 90 ? 2.148 16.745 7.261 1.00 50.97 90 GLY A O 1
ATOM 725 N N . ASN A 1 91 ? 2.864 14.661 7.613 1.00 45.88 91 ASN A N 1
ATOM 726 C CA . ASN A 1 91 ? 3.346 14.927 8.969 1.00 45.88 91 ASN A CA 1
ATOM 727 C C . ASN A 1 91 ? 4.640 15.784 8.924 1.00 45.88 91 ASN A C 1
ATOM 729 O O . ASN A 1 91 ? 5.615 15.382 8.281 1.00 45.88 91 ASN A O 1
ATOM 733 N N . LYS A 1 92 ? 4.678 16.941 9.614 1.00 41.62 92 LYS A N 1
ATOM 734 C CA . LYS A 1 92 ? 5.766 17.958 9.545 1.00 41.62 92 LYS A CA 1
ATOM 735 C C . LYS A 1 92 ? 7.190 17.422 9.799 1.00 41.62 92 LYS A C 1
ATOM 737 O O . LYS A 1 92 ? 8.153 17.976 9.294 1.00 41.62 92 LYS A O 1
ATOM 742 N N . LYS A 1 93 ? 7.356 16.323 10.545 1.00 42.25 93 LYS A N 1
ATOM 743 C CA . LYS A 1 93 ? 8.685 15.740 10.839 1.00 42.25 93 LYS A CA 1
ATOM 744 C C . LYS A 1 93 ? 9.363 15.079 9.632 1.00 42.25 93 LYS A C 1
ATOM 746 O O . LYS A 1 93 ? 10.582 14.966 9.597 1.00 42.25 93 LYS A O 1
ATOM 751 N N . PHE A 1 94 ? 8.592 14.617 8.651 1.00 40.78 94 PHE A N 1
ATOM 752 C CA . PHE A 1 94 ? 9.124 13.899 7.490 1.00 40.78 94 PHE A CA 1
ATOM 753 C C . PHE A 1 94 ? 9.523 14.853 6.352 1.00 40.78 94 PHE A C 1
ATOM 755 O O . PHE A 1 94 ? 10.474 14.584 5.620 1.00 40.78 94 PHE A O 1
ATOM 762 N N . THR A 1 95 ? 8.860 16.013 6.254 1.00 39.31 95 THR A N 1
ATOM 763 C CA . THR A 1 95 ? 9.243 17.089 5.325 1.00 39.31 95 THR A CA 1
ATOM 764 C C . THR A 1 95 ? 10.644 17.628 5.621 1.00 39.31 95 THR A C 1
ATOM 766 O O . THR A 1 95 ? 11.376 17.941 4.685 1.00 39.31 95 THR A O 1
ATOM 769 N N . ASP A 1 96 ? 11.054 17.638 6.894 1.00 39.44 96 ASP A N 1
ATOM 770 C CA . ASP A 1 96 ? 12.391 18.073 7.325 1.00 39.44 96 ASP A CA 1
ATOM 771 C C . ASP A 1 96 ? 13.487 17.041 7.011 1.00 39.44 96 ASP A C 1
ATOM 773 O O . ASP A 1 96 ? 14.617 17.394 6.686 1.00 39.44 96 ASP A O 1
ATOM 777 N N . MET A 1 97 ? 13.163 15.746 7.048 1.00 37.59 97 MET A N 1
ATOM 778 C CA . MET A 1 97 ? 14.112 14.685 6.691 1.00 37.59 97 MET A CA 1
ATOM 779 C C . MET A 1 97 ? 14.349 14.632 5.173 1.00 37.59 97 MET A C 1
ATOM 781 O O . MET A 1 97 ? 15.461 14.384 4.710 1.00 37.59 97 MET A O 1
ATOM 785 N N . ILE A 1 98 ? 13.310 14.919 4.385 1.00 40.19 98 ILE A N 1
ATOM 786 C CA . ILE A 1 98 ? 13.405 15.022 2.928 1.00 40.19 98 ILE A CA 1
ATOM 787 C C . ILE A 1 98 ? 14.047 16.337 2.488 1.00 40.19 98 ILE A C 1
ATOM 789 O O . ILE A 1 98 ? 14.777 16.319 1.503 1.00 40.19 98 ILE A O 1
ATOM 793 N N . SER A 1 99 ? 13.849 17.461 3.183 1.00 40.41 99 SER A N 1
ATOM 794 C CA . SER A 1 99 ? 14.534 18.721 2.848 1.00 40.41 99 SER A CA 1
ATOM 795 C C . SER A 1 99 ? 16.059 18.605 2.987 1.00 40.41 99 SER A C 1
ATOM 797 O O . SER A 1 99 ? 16.793 19.178 2.183 1.00 40.41 99 SER A O 1
ATOM 799 N N . GLN A 1 100 ? 16.540 17.769 3.915 1.00 38.00 100 GLN A N 1
ATOM 800 C CA . GLN A 1 100 ? 17.960 17.419 4.033 1.00 38.00 100 GLN A CA 1
ATOM 801 C C . GLN A 1 100 ? 18.483 16.595 2.841 1.00 38.00 100 GLN A C 1
ATOM 803 O O . GLN A 1 100 ? 19.655 16.711 2.491 1.00 38.00 100 GLN A O 1
ATOM 808 N N . ILE A 1 101 ? 17.621 15.816 2.177 1.00 41.62 101 ILE A N 1
ATOM 809 C CA . ILE A 1 101 ? 17.947 15.039 0.967 1.00 41.62 101 ILE A CA 1
ATOM 810 C C . ILE A 1 101 ? 17.728 15.880 -0.313 1.00 41.62 101 ILE A C 1
ATOM 812 O O . ILE A 1 101 ? 18.465 15.744 -1.288 1.00 41.62 101 ILE A O 1
ATOM 816 N N . LYS A 1 102 ? 16.757 16.806 -0.314 1.00 36.12 102 LYS A N 1
ATOM 817 C CA . LYS A 1 102 ? 16.344 17.674 -1.436 1.00 36.12 102 LYS A CA 1
ATOM 818 C C . LYS A 1 102 ? 17.152 18.978 -1.538 1.00 36.12 102 LYS A C 1
ATOM 820 O O . LYS A 1 102 ? 16.617 20.004 -1.947 1.00 36.12 102 LYS A O 1
ATOM 825 N N . LYS A 1 103 ? 18.470 18.948 -1.313 1.00 34.81 103 LYS A N 1
ATOM 826 C CA . LYS A 1 103 ? 19.358 20.039 -1.775 1.00 34.81 103 LYS A CA 1
ATOM 827 C C . LYS A 1 103 ? 19.499 20.116 -3.316 1.00 34.81 103 LYS A C 1
ATOM 829 O O . LYS A 1 103 ? 20.287 20.922 -3.792 1.00 34.81 103 LYS A O 1
ATOM 834 N N . ILE A 1 104 ? 18.768 19.305 -4.106 1.00 35.50 104 ILE A N 1
ATOM 835 C CA . ILE A 1 104 ? 19.005 19.143 -5.562 1.00 35.50 104 ILE A CA 1
ATOM 836 C C . ILE A 1 104 ? 17.752 19.293 -6.468 1.00 35.50 104 ILE A C 1
ATOM 838 O O . ILE A 1 104 ? 17.852 19.070 -7.665 1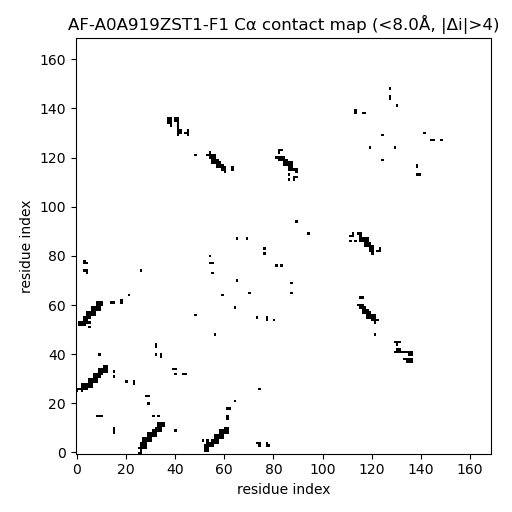.00 35.50 104 ILE A O 1
ATOM 842 N N . SER A 1 105 ? 16.562 19.721 -6.025 1.00 28.48 105 SER A N 1
ATOM 843 C CA . SER A 1 105 ? 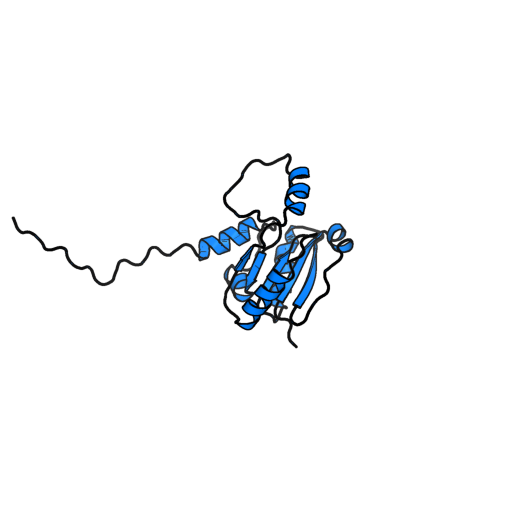15.547 20.114 -7.041 1.00 28.48 105 SER A CA 1
ATOM 844 C C . SER A 1 105 ? 14.459 21.062 -6.557 1.00 28.48 105 SER A C 1
ATOM 846 O O . SER A 1 105 ? 13.538 20.703 -5.828 1.00 28.48 105 SER A O 1
ATOM 848 N N . THR A 1 106 ? 14.544 22.284 -7.071 1.00 37.69 106 THR A N 1
ATOM 849 C CA . THR A 1 106 ? 13.570 23.362 -6.930 1.00 37.69 106 THR A CA 1
ATOM 850 C C . THR A 1 106 ? 12.578 23.303 -8.088 1.00 37.69 106 THR A C 1
ATOM 852 O O . THR A 1 106 ? 12.731 24.050 -9.043 1.00 37.69 106 THR A O 1
ATOM 855 N N . ILE A 1 107 ? 11.562 22.431 -8.043 1.00 35.22 107 ILE A N 1
ATOM 856 C CA . ILE A 1 107 ? 10.337 22.608 -8.852 1.00 35.22 107 ILE A CA 1
ATOM 857 C C . ILE A 1 107 ? 9.126 22.206 -8.007 1.00 35.22 107 ILE A C 1
ATOM 859 O O . ILE A 1 107 ? 8.694 21.054 -7.973 1.00 35.22 107 ILE A O 1
ATOM 863 N N . VAL A 1 108 ? 8.592 23.200 -7.302 1.00 39.44 108 VAL A N 1
ATOM 864 C CA . VAL A 1 108 ? 7.347 23.123 -6.538 1.00 39.44 108 VAL A CA 1
ATOM 865 C C . VAL A 1 108 ? 6.185 23.207 -7.526 1.00 39.44 108 VAL A C 1
ATOM 867 O O . VAL A 1 108 ? 5.907 24.260 -8.092 1.00 39.44 108 VAL A O 1
ATOM 870 N N . THR A 1 109 ? 5.504 22.086 -7.750 1.00 27.84 109 THR A N 1
ATOM 871 C CA . THR A 1 109 ? 4.184 22.054 -8.398 1.00 27.84 109 THR A CA 1
ATOM 872 C C . THR A 1 109 ? 3.127 21.822 -7.322 1.00 27.84 109 THR A C 1
ATOM 874 O O . THR A 1 109 ? 3.419 21.184 -6.315 1.00 27.84 109 THR A O 1
ATOM 877 N N . LYS A 1 110 ? 1.915 22.362 -7.519 1.00 31.42 110 LYS A N 1
ATOM 878 C CA . LYS A 1 110 ? 0.735 22.301 -6.629 1.00 31.42 110 LYS A CA 1
ATOM 879 C C . LYS A 1 110 ? 0.166 20.876 -6.449 1.00 31.42 110 LYS A C 1
ATOM 881 O O . LYS A 1 110 ? -1.036 20.664 -6.557 1.00 31.42 110 LYS A O 1
ATOM 886 N N . THR A 1 111 ? 1.025 19.896 -6.208 1.00 39.50 111 THR A N 1
ATOM 887 C CA . THR A 1 111 ? 0.654 18.553 -5.769 1.00 39.50 111 THR A CA 1
ATOM 888 C C . THR A 1 111 ? 0.959 18.519 -4.272 1.00 39.50 111 THR A C 1
ATOM 890 O O . THR A 1 111 ? 2.096 18.836 -3.913 1.00 39.50 111 THR A O 1
ATOM 893 N N . PRO A 1 112 ? -0.010 18.229 -3.383 1.00 36.44 112 PRO A N 1
ATOM 894 C CA . PRO A 1 112 ? 0.277 18.115 -1.953 1.00 36.44 112 PRO A CA 1
ATOM 895 C C . PRO A 1 112 ? 1.434 17.129 -1.784 1.00 36.44 112 PRO A C 1
ATOM 897 O O . PRO A 1 112 ? 1.397 16.079 -2.418 1.00 36.44 112 PRO A O 1
ATOM 900 N N . ASN A 1 113 ? 2.472 17.519 -1.027 1.00 44.47 113 ASN A N 1
ATOM 901 C CA . ASN A 1 113 ? 3.749 16.805 -0.887 1.00 44.47 113 ASN A CA 1
ATOM 902 C C . ASN A 1 113 ? 3.546 15.281 -0.932 1.00 44.47 113 ASN A C 1
ATOM 904 O O . ASN A 1 113 ? 3.192 14.664 0.070 1.00 44.47 113 ASN A O 1
ATOM 908 N N . THR A 1 114 ? 3.777 14.703 -2.113 1.00 46.22 114 THR A N 1
ATOM 909 C CA . THR A 1 114 ? 3.480 13.324 -2.555 1.00 46.22 114 THR A CA 1
ATOM 910 C C . THR A 1 114 ? 4.297 12.252 -1.836 1.00 46.22 114 THR A C 1
ATOM 912 O O . THR A 1 114 ? 4.404 11.117 -2.291 1.00 46.22 114 THR A O 1
ATOM 915 N N . ASP A 1 115 ? 4.919 12.614 -0.722 1.00 49.97 115 ASP A N 1
ATOM 916 C CA . ASP A 1 115 ? 6.065 11.915 -0.171 1.00 49.97 115 ASP A CA 1
ATOM 917 C C . ASP A 1 115 ? 5.677 10.951 0.966 1.00 49.97 115 ASP A C 1
ATOM 919 O O . ASP A 1 115 ? 6.563 10.384 1.588 1.00 49.97 115 ASP A O 1
ATOM 923 N N . GLN A 1 116 ? 4.388 10.735 1.269 1.00 64.06 116 GLN A N 1
ATOM 924 C CA . GLN A 1 116 ? 3.984 9.862 2.394 1.00 64.06 116 GLN A CA 1
ATOM 925 C C . GLN A 1 116 ? 3.170 8.624 2.006 1.00 64.06 116 GLN A C 1
ATOM 927 O O . GLN A 1 116 ? 3.083 7.682 2.793 1.00 64.06 116 GLN A O 1
ATOM 932 N N . GLY A 1 117 ? 2.645 8.587 0.781 1.00 75.56 117 GLY A N 1
ATOM 933 C CA . GLY A 1 117 ? 1.894 7.459 0.242 1.00 75.56 117 GLY A CA 1
ATOM 934 C C . GLY A 1 117 ? 0.561 7.859 -0.382 1.00 75.56 117 GLY A C 1
ATOM 935 O O . GLY A 1 117 ? 0.070 8.974 -0.190 1.00 75.56 117 GLY A O 1
ATOM 936 N N . ILE A 1 118 ? -0.021 6.930 -1.132 1.00 85.88 118 ILE A N 1
ATOM 937 C CA . ILE A 1 118 ? -1.313 7.076 -1.811 1.00 85.88 118 ILE A CA 1
ATOM 938 C C . ILE A 1 118 ? -2.213 5.914 -1.404 1.00 85.88 118 ILE A C 1
ATOM 940 O O . ILE A 1 118 ? -1.730 4.795 -1.233 1.00 85.88 118 ILE A O 1
ATOM 944 N N . TYR A 1 119 ? -3.511 6.160 -1.265 1.00 89.50 119 TYR A N 1
ATOM 945 C CA . TYR A 1 119 ? -4.500 5.090 -1.208 1.00 89.50 119 TYR A CA 1
ATOM 946 C C . TYR A 1 119 ? -5.397 5.141 -2.438 1.00 89.50 119 TYR A C 1
ATOM 948 O O . TYR A 1 119 ? -5.647 6.215 -2.989 1.00 89.50 119 TYR A O 1
ATOM 956 N N . LEU A 1 120 ? -5.893 3.982 -2.852 1.00 90.12 120 LEU A N 1
ATOM 957 C CA . LEU A 1 120 ? -6.887 3.860 -3.905 1.00 90.12 120 LEU A CA 1
ATOM 958 C C . LEU A 1 120 ? -7.621 2.526 -3.825 1.00 90.12 120 LEU A C 1
ATOM 960 O O . LEU A 1 120 ? -7.120 1.554 -3.262 1.00 90.12 120 LEU A O 1
ATOM 964 N N . SER A 1 121 ? -8.806 2.474 -4.418 1.00 90.56 121 SER A N 1
ATOM 965 C CA . SER A 1 121 ? -9.521 1.219 -4.613 1.00 90.56 121 SER A CA 1
ATOM 966 C C . SER A 1 121 ? -8.770 0.300 -5.585 1.00 90.56 121 SER A C 1
ATOM 968 O O . SER A 1 121 ? -8.235 0.760 -6.594 1.00 90.56 121 SER A O 1
ATOM 970 N N . ARG A 1 122 ? -8.769 -1.010 -5.320 1.00 91.44 122 ARG A N 1
ATOM 971 C CA . ARG A 1 122 ? -8.165 -2.054 -6.166 1.00 91.44 122 ARG A CA 1
ATOM 972 C C . ARG A 1 122 ? -8.697 -2.004 -7.599 1.00 91.44 122 ARG A C 1
ATOM 974 O O . ARG A 1 122 ? -7.930 -2.045 -8.554 1.00 91.44 122 ARG A O 1
ATOM 981 N N . GLU A 1 123 ? -10.004 -1.835 -7.759 1.00 88.56 123 GLU A N 1
ATOM 982 C CA . GLU A 1 123 ? -10.632 -1.676 -9.076 1.00 88.56 123 GLU A CA 1
ATOM 983 C C . GLU A 1 123 ? -10.120 -0.438 -9.816 1.00 88.56 123 GLU A C 1
ATOM 985 O O . GLU A 1 123 ? -9.870 -0.483 -11.021 1.00 88.56 123 GLU A O 1
ATOM 990 N N . LEU A 1 124 ? -9.912 0.666 -9.092 1.00 86.25 124 LEU A N 1
ATOM 991 C CA . LEU A 1 124 ? -9.359 1.880 -9.672 1.00 86.25 124 LEU A CA 1
ATOM 992 C C . LEU A 1 124 ? -7.906 1.655 -10.103 1.00 86.25 124 LEU A C 1
ATOM 994 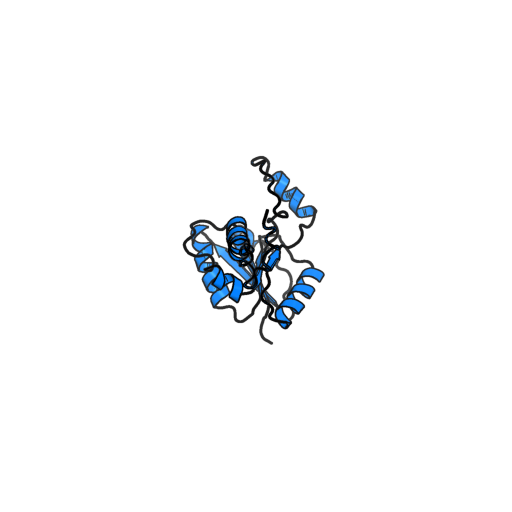O O . LEU A 1 124 ? -7.548 2.058 -11.201 1.00 86.25 124 LEU A O 1
ATOM 998 N N . TYR A 1 125 ? -7.098 0.954 -9.304 1.00 87.62 125 TYR A N 1
ATOM 999 C CA . TYR A 1 125 ? -5.725 0.590 -9.666 1.00 87.62 125 TYR A CA 1
ATOM 1000 C C . TYR A 1 125 ? -5.657 -0.143 -11.013 1.00 87.62 125 TYR A C 1
ATOM 1002 O O . TYR A 1 125 ? -4.959 0.307 -11.923 1.00 87.62 125 TYR A O 1
ATOM 1010 N N . PHE A 1 126 ? -6.452 -1.202 -11.189 1.00 85.94 126 PHE A N 1
ATOM 1011 C CA . PHE A 1 126 ? -6.500 -1.931 -12.459 1.00 85.94 126 PHE A CA 1
ATOM 1012 C C . PHE A 1 126 ? -7.119 -1.118 -13.588 1.00 85.94 126 PHE A C 1
ATOM 1014 O O . PHE A 1 126 ? -6.651 -1.191 -14.722 1.00 85.94 126 PHE A O 1
ATOM 1021 N N . SER A 1 127 ? -8.110 -0.275 -13.289 1.00 83.62 127 SER A N 1
ATOM 1022 C CA . SER A 1 127 ? -8.685 0.629 -14.285 1.00 83.62 127 SER A CA 1
ATOM 1023 C C . SER A 1 127 ? -7.611 1.530 -14.889 1.00 83.62 127 SER A C 1
ATOM 1025 O O . SER A 1 127 ? -7.598 1.729 -16.101 1.00 83.62 127 SER A O 1
ATOM 1027 N N . LEU A 1 128 ? -6.664 2.031 -14.090 1.00 77.75 128 LEU A N 1
ATOM 1028 C CA . LEU A 1 128 ? -5.535 2.844 -14.568 1.00 77.75 128 LEU A CA 1
ATOM 1029 C C . LEU A 1 128 ? -4.507 2.059 -15.403 1.00 77.75 128 LEU A C 1
ATOM 1031 O O . LEU A 1 128 ? -3.578 2.674 -15.927 1.00 77.75 128 LEU A O 1
ATOM 1035 N N . GLY A 1 129 ? -4.688 0.745 -15.556 1.00 74.88 129 GLY A N 1
ATOM 1036 C CA . GLY A 1 129 ? -3.759 -0.163 -16.225 1.00 74.88 129 GLY A CA 1
ATOM 1037 C C . GLY A 1 129 ? -2.694 -0.736 -15.291 1.00 74.88 129 GLY A C 1
ATOM 1038 O O . GLY A 1 129 ? -1.633 -1.111 -15.778 1.00 74.88 129 GLY A O 1
ATOM 1039 N N . GLY A 1 130 ? -2.943 -0.742 -13.975 1.00 75.81 130 GLY A N 1
ATOM 1040 C CA . GLY A 1 130 ? -1.946 -1.144 -12.987 1.00 75.81 130 GLY A CA 1
ATOM 1041 C C . GLY A 1 130 ? -0.711 -0.246 -13.033 1.00 75.81 130 GLY A C 1
ATOM 1042 O O . GLY A 1 130 ? -0.790 0.942 -13.387 1.00 75.81 130 GLY A O 1
ATOM 1043 N N . PHE A 1 131 ? 0.443 -0.810 -12.690 1.00 72.69 131 PHE A N 1
ATOM 1044 C CA . PHE A 1 131 ? 1.719 -0.145 -12.915 1.00 72.69 131 PHE A CA 1
ATOM 1045 C C . PHE A 1 131 ? 2.172 -0.280 -14.379 1.00 72.69 131 PHE A C 1
ATOM 1047 O O . PHE A 1 131 ? 2.509 0.736 -15.009 1.00 72.69 131 PHE A O 1
ATOM 1054 N N . GLY A 1 132 ? 2.061 -1.486 -14.947 1.00 61.22 132 GLY A N 1
ATOM 1055 C CA . GLY A 1 132 ? 2.450 -1.807 -16.326 1.00 61.22 132 GLY A CA 1
ATOM 1056 C C . GLY A 1 132 ? 3.966 -1.725 -16.571 1.00 61.22 132 GLY A C 1
ATOM 1057 O O . GLY A 1 132 ? 4.737 -1.496 -15.642 1.00 61.22 132 GLY A O 1
ATOM 1058 N N . GLU A 1 133 ? 4.403 -1.821 -17.837 1.00 56.25 133 GLU A N 1
ATOM 1059 C CA . GLU A 1 133 ? 5.826 -1.814 -18.270 1.00 56.25 133 GLU A CA 1
ATOM 1060 C C . GLU A 1 133 ? 6.561 -0.461 -18.094 1.00 56.25 133 GLU A C 1
ATOM 1062 O O . GLU A 1 133 ? 7.506 -0.116 -18.814 1.00 56.25 133 GLU A O 1
ATOM 1067 N N . LEU A 1 134 ? 6.132 0.386 -17.160 1.00 53.25 134 LEU A N 1
ATOM 1068 C CA . LEU A 1 134 ? 6.865 1.604 -16.858 1.00 53.25 134 LEU A CA 1
ATOM 1069 C C . LEU A 1 134 ? 8.121 1.268 -16.057 1.00 53.25 134 LEU A C 1
ATOM 1071 O O . LEU A 1 134 ? 8.068 0.987 -14.866 1.00 53.25 134 LEU A O 1
ATOM 1075 N N . ASN A 1 135 ? 9.271 1.428 -16.710 1.00 53.47 135 ASN A N 1
ATOM 1076 C CA . ASN A 1 135 ? 10.615 1.145 -16.196 1.00 53.47 135 ASN A CA 1
ATOM 1077 C C . ASN A 1 135 ? 11.006 1.808 -14.851 1.00 53.47 135 ASN A C 1
ATOM 1079 O O . ASN A 1 135 ? 12.123 1.573 -14.387 1.00 53.47 135 ASN A O 1
ATOM 1083 N N . LYS A 1 136 ? 10.178 2.681 -14.251 1.00 61.56 136 LYS A N 1
ATOM 1084 C CA . LYS A 1 136 ? 10.459 3.343 -12.963 1.00 61.56 136 LYS A CA 1
ATOM 1085 C C . LYS A 1 136 ? 9.191 3.640 -12.165 1.00 61.56 136 LYS A C 1
ATOM 1087 O O . LYS A 1 136 ? 8.288 4.320 -12.656 1.00 61.56 136 LYS A O 1
ATOM 1092 N N . PHE A 1 137 ? 9.186 3.246 -10.891 1.00 65.50 137 PHE A N 1
ATOM 1093 C CA . PHE A 1 137 ? 8.136 3.624 -9.949 1.00 65.50 137 PHE A CA 1
ATOM 1094 C C . PHE A 1 137 ? 8.114 5.139 -9.683 1.00 65.50 137 PHE A C 1
ATOM 1096 O O . PHE A 1 137 ? 9.109 5.724 -9.254 1.00 65.50 137 PHE A O 1
ATOM 1103 N N . SER A 1 138 ? 6.962 5.788 -9.894 1.00 72.06 138 SER A N 1
ATOM 1104 C CA . SER A 1 138 ? 6.749 7.185 -9.509 1.00 72.06 138 SER A CA 1
ATOM 1105 C C . SER A 1 138 ? 5.304 7.455 -9.099 1.00 72.06 138 SER A C 1
ATOM 1107 O O . SER A 1 138 ? 4.387 7.321 -9.910 1.00 72.06 138 SER A O 1
ATOM 1109 N N . PHE A 1 139 ? 5.102 7.954 -7.874 1.00 71.81 139 PHE A N 1
ATOM 1110 C CA . PHE A 1 139 ? 3.791 8.442 -7.432 1.00 71.81 139 PHE A CA 1
ATOM 1111 C C . PHE A 1 139 ? 3.216 9.488 -8.384 1.00 71.81 139 PHE A C 1
ATOM 1113 O O . PHE A 1 139 ? 2.018 9.465 -8.631 1.00 71.81 139 PHE A O 1
ATOM 1120 N N . LYS A 1 140 ? 4.062 10.345 -8.974 1.00 71.12 140 LYS A N 1
ATOM 1121 C CA . LYS A 1 140 ? 3.651 11.382 -9.931 1.00 71.12 140 LYS A CA 1
ATOM 1122 C C . LYS A 1 140 ? 2.942 10.800 -11.153 1.00 71.12 140 LYS A C 1
ATOM 1124 O O . LYS A 1 140 ? 2.003 11.408 -11.659 1.00 71.12 140 LYS A O 1
ATOM 1129 N N . GLU A 1 141 ? 3.390 9.644 -11.630 1.00 73.69 141 GLU A N 1
ATOM 1130 C CA . GLU A 1 141 ? 2.791 8.994 -12.793 1.00 73.69 141 GLU A CA 1
ATOM 1131 C C . GLU A 1 141 ? 1.433 8.377 -12.443 1.00 73.69 141 GLU A C 1
ATOM 1133 O O . GLU A 1 141 ? 0.465 8.586 -13.173 1.00 73.69 141 GLU A O 1
ATOM 1138 N N . ILE A 1 142 ? 1.314 7.741 -11.269 1.00 74.81 142 ILE A N 1
ATOM 1139 C CA . ILE A 1 142 ? 0.014 7.300 -10.736 1.00 74.81 142 ILE A CA 1
ATOM 1140 C C . ILE A 1 142 ? -0.932 8.498 -10.583 1.00 74.81 142 ILE A C 1
ATOM 1142 O O . ILE A 1 142 ? -2.070 8.440 -11.046 1.00 74.81 142 ILE A O 1
ATOM 1146 N N . SER A 1 143 ? -0.461 9.610 -10.000 1.00 72.88 143 SER A N 1
ATOM 1147 C CA . SER A 1 143 ? -1.247 10.842 -9.878 1.00 72.88 143 SER A CA 1
ATOM 1148 C C . SER A 1 143 ? -1.736 11.304 -11.244 1.00 72.88 143 SER A C 1
ATOM 1150 O O . SER A 1 143 ? -2.916 11.576 -11.420 1.00 72.88 143 SER A O 1
ATOM 1152 N N . LYS A 1 144 ? -0.839 11.386 -12.231 1.00 76.88 144 LYS A N 1
ATOM 1153 C CA . LYS A 1 144 ? -1.170 11.837 -13.582 1.00 76.88 144 LYS A CA 1
ATOM 1154 C C . LYS A 1 144 ? -2.248 10.956 -14.207 1.00 76.88 144 LYS A C 1
ATOM 1156 O O . LYS A 1 144 ? -3.192 11.488 -14.784 1.00 76.88 144 LYS A O 1
ATOM 1161 N N . ARG A 1 145 ? -2.152 9.631 -14.073 1.00 75.44 145 ARG A N 1
ATOM 1162 C CA . ARG A 1 145 ? -3.174 8.695 -14.566 1.00 75.44 145 ARG A CA 1
ATOM 1163 C C . ARG A 1 145 ? -4.517 8.908 -13.861 1.00 75.44 145 ARG A C 1
ATOM 1165 O O . ARG A 1 145 ? -5.529 9.034 -14.543 1.00 75.44 145 ARG A O 1
ATOM 1172 N N . LEU A 1 146 ? -4.518 9.044 -12.534 1.00 74.44 146 LEU A N 1
ATOM 1173 C CA . LEU A 1 146 ? -5.718 9.343 -11.743 1.00 74.44 146 LEU A CA 1
ATOM 1174 C C . LEU A 1 146 ? -6.383 10.653 -12.177 1.00 74.44 146 LEU A C 1
ATOM 1176 O O . LEU A 1 146 ? -7.574 10.672 -12.467 1.00 74.44 146 LEU A O 1
ATOM 1180 N N . TYR A 1 147 ? -5.611 11.734 -12.285 1.00 70.56 147 TYR A N 1
ATOM 1181 C CA . TYR A 1 147 ? -6.125 13.045 -12.679 1.00 70.56 147 TYR A CA 1
ATOM 1182 C C . TYR A 1 147 ? -6.539 13.108 -14.155 1.00 70.56 147 TYR A C 1
ATOM 1184 O O . TYR A 1 147 ? -7.527 13.756 -14.463 1.00 70.56 147 TYR A O 1
ATOM 1192 N N . SER A 1 148 ? -5.824 12.441 -15.066 1.00 67.38 148 SER A N 1
ATOM 1193 C CA . SER A 1 148 ? -6.139 12.453 -16.509 1.00 67.38 148 SER A CA 1
ATOM 1194 C C . SER A 1 148 ? -7.374 11.629 -16.870 1.00 67.38 148 SER A C 1
ATOM 1196 O O . SER A 1 148 ? -8.112 11.996 -17.775 1.00 67.38 148 SER A O 1
ATOM 1198 N N . ARG A 1 149 ? -7.633 10.526 -16.159 1.00 61.59 149 ARG A N 1
ATOM 1199 C CA . ARG A 1 149 ? -8.874 9.748 -16.311 1.00 61.59 149 ARG A CA 1
ATOM 1200 C C . ARG A 1 149 ? -10.072 10.447 -15.661 1.00 61.59 149 ARG A C 1
ATOM 1202 O O . ARG A 1 149 ? -11.203 10.177 -16.044 1.00 61.59 149 ARG A O 1
ATOM 1209 N N . LEU A 1 150 ? -9.810 11.330 -14.697 1.00 54.16 150 LEU A N 1
ATOM 1210 C CA . LEU A 1 150 ? -10.789 12.218 -14.070 1.00 54.16 150 LEU A CA 1
ATOM 1211 C C . LEU A 1 150 ? -10.832 13.606 -14.718 1.00 54.16 150 LEU A C 1
ATOM 1213 O O . LEU A 1 150 ? -11.456 14.500 -14.145 1.00 54.16 150 LEU A O 1
ATOM 1217 N N . ASP A 1 151 ? -10.181 13.802 -15.873 1.00 44.44 151 ASP A N 1
ATOM 1218 C CA . ASP A 1 151 ? -10.278 15.062 -16.605 1.00 44.44 151 ASP A CA 1
ATOM 1219 C C . ASP A 1 151 ? -11.771 15.317 -16.845 1.00 44.44 151 ASP A C 1
ATOM 1221 O O . ASP A 1 151 ? -12.437 14.447 -17.424 1.00 44.44 151 ASP A O 1
ATOM 1225 N N . PRO A 1 152 ? -12.349 16.413 -16.313 1.00 46.34 152 PRO A N 1
ATOM 1226 C CA . PRO A 1 152 ? -13.761 16.684 -16.487 1.00 46.34 152 PRO A CA 1
ATOM 1227 C C . PRO A 1 152 ? -14.031 16.667 -17.982 1.00 46.34 152 PRO A C 1
ATOM 1229 O O . PRO A 1 152 ? -13.533 17.518 -18.722 1.00 46.34 152 PRO A O 1
ATOM 1232 N N . GLN A 1 153 ? -14.802 15.675 -18.436 1.00 53.12 153 GLN A N 1
ATOM 1233 C CA . GLN A 1 153 ? -15.301 15.689 -19.799 1.00 53.12 153 GLN A CA 1
ATOM 1234 C C . GLN A 1 153 ? -15.905 17.072 -20.008 1.00 53.12 153 GLN A C 1
ATOM 1236 O O . GLN A 1 153 ? -16.703 17.524 -19.177 1.00 53.12 153 GLN A O 1
ATOM 1241 N N . LYS A 1 154 ? -15.499 17.769 -21.080 1.00 50.69 154 LYS A N 1
ATOM 1242 C CA . LYS A 1 154 ? -16.204 18.988 -21.483 1.00 50.69 154 LYS A CA 1
ATOM 1243 C C . LYS A 1 154 ? -17.688 18.629 -21.464 1.00 50.69 154 LYS A C 1
ATOM 1245 O O . LYS A 1 154 ? -18.040 17.651 -22.131 1.00 50.69 154 LYS A O 1
ATOM 1250 N N . PRO A 1 155 ? -18.522 19.325 -20.670 1.00 51.00 155 PRO A N 1
ATOM 1251 C CA . PRO A 1 155 ? -19.925 18.973 -20.581 1.00 51.00 155 PRO A CA 1
ATOM 1252 C C . PRO A 1 155 ? -20.459 18.930 -22.004 1.00 51.00 155 PRO A C 1
ATOM 1254 O O . PRO A 1 155 ? -20.218 19.861 -22.782 1.00 51.00 155 PRO A O 1
ATOM 1257 N N . LEU A 1 156 ? -21.098 17.815 -22.363 1.00 55.53 156 LEU A N 1
ATOM 1258 C CA . LEU A 1 156 ? -21.733 17.703 -23.666 1.00 55.53 156 LEU A CA 1
ATOM 1259 C C . LEU A 1 156 ? -22.640 18.930 -23.831 1.00 55.53 156 LEU A C 1
ATOM 1261 O O . LEU A 1 156 ? -23.325 19.304 -22.868 1.00 55.53 156 LEU A O 1
ATOM 1265 N N . PRO A 1 157 ? -22.618 19.603 -24.996 1.00 58.09 157 PRO A N 1
ATOM 1266 C CA . PRO A 1 157 ? -23.510 20.725 -25.222 1.00 58.09 157 PRO A CA 1
ATOM 1267 C C . PRO A 1 157 ? -24.945 20.267 -24.925 1.00 58.09 157 PRO A C 1
ATOM 1269 O O . PRO A 1 157 ? -25.307 19.138 -25.272 1.00 58.09 157 PRO A O 1
ATOM 1272 N N . PRO A 1 158 ? -25.752 21.088 -24.233 1.00 51.44 158 PRO A N 1
ATOM 1273 C CA . PRO A 1 158 ? -27.082 20.678 -23.821 1.00 51.44 158 PRO A CA 1
ATOM 1274 C C . PRO A 1 158 ? -27.891 20.265 -25.053 1.00 51.44 158 PRO A C 1
ATOM 1276 O O . PRO A 1 158 ? -27.979 21.020 -26.020 1.00 51.44 158 PRO A O 1
ATOM 1279 N N . LEU A 1 159 ? -28.518 19.085 -24.994 1.00 57.91 159 LEU A N 1
ATOM 1280 C CA . LEU A 1 159 ? -29.401 18.561 -26.051 1.00 57.91 159 LEU A CA 1
ATOM 1281 C C . LEU A 1 159 ? -30.568 19.510 -26.381 1.00 57.91 159 LEU A C 1
ATOM 1283 O O . LEU A 1 159 ? -31.208 19.372 -27.418 1.00 57.91 159 LEU A O 1
ATOM 1287 N N . ILE A 1 160 ? -30.835 20.490 -25.513 1.00 55.34 160 ILE A N 1
ATOM 1288 C CA . ILE A 1 160 ? -31.824 21.542 -25.720 1.00 55.34 160 ILE A CA 1
ATOM 1289 C C . ILE A 1 160 ? -31.095 22.874 -25.909 1.00 55.34 160 ILE A C 1
ATOM 1291 O O . ILE A 1 160 ? -30.695 23.535 -24.947 1.00 55.34 160 ILE A O 1
ATOM 1295 N N . ILE A 1 161 ? -30.978 23.304 -27.164 1.00 58.56 161 ILE A N 1
ATOM 1296 C CA . ILE A 1 161 ? -30.620 24.680 -27.505 1.00 58.56 161 ILE A CA 1
ATOM 1297 C C . ILE A 1 161 ? -31.892 25.516 -27.348 1.00 58.56 161 ILE A C 1
ATOM 1299 O O . ILE A 1 161 ? -32.794 25.450 -28.180 1.00 58.56 161 ILE A O 1
ATOM 1303 N N . LYS A 1 162 ? -31.987 26.333 -26.292 1.00 53.00 162 LYS A N 1
ATOM 1304 C CA . LYS A 1 162 ? -32.967 27.428 -26.286 1.00 53.00 162 LYS A CA 1
ATOM 1305 C C . LYS A 1 162 ? -32.494 28.454 -27.314 1.00 53.00 162 LYS A C 1
ATOM 1307 O O . LYS A 1 162 ? -31.583 29.231 -27.036 1.00 53.00 162 LYS A O 1
ATOM 1312 N N . SER A 1 163 ? -33.075 28.430 -28.510 1.00 55.66 163 SER A N 1
ATOM 1313 C CA . SER A 1 163 ? -32.852 29.443 -29.541 1.00 55.66 163 SER A CA 1
ATOM 1314 C C . SER A 1 163 ? -33.096 30.830 -28.942 1.00 55.66 163 SER A C 1
ATOM 1316 O O . SER A 1 163 ? -34.206 31.137 -28.498 1.00 55.66 163 SER A O 1
ATOM 1318 N N . LYS A 1 164 ? -32.053 31.670 -28.888 1.00 54.97 164 LYS A N 1
ATOM 1319 C CA . LYS A 1 164 ? -32.227 33.097 -28.591 1.00 54.97 164 LYS A CA 1
ATOM 1320 C C . LYS A 1 164 ? -33.174 33.666 -29.647 1.00 54.97 164 LYS A C 1
ATOM 1322 O O . LYS A 1 164 ? -32.997 33.387 -30.829 1.00 54.97 164 LYS A O 1
ATOM 1327 N N . LYS A 1 165 ? -34.188 34.418 -29.203 1.00 57.03 165 LYS A N 1
ATOM 1328 C CA . LYS A 1 165 ? -35.145 35.115 -30.073 1.00 57.03 165 LYS A CA 1
ATOM 1329 C C . LYS A 1 165 ? -34.389 35.805 -31.210 1.00 57.03 165 LYS A C 1
ATOM 1331 O O . LYS A 1 165 ? -33.559 36.673 -30.949 1.00 57.03 165 LYS A O 1
ATOM 1336 N N . VAL A 1 166 ? -34.689 35.406 -32.441 1.00 52.81 166 VAL A N 1
ATOM 1337 C CA . VAL A 1 166 ? -34.274 36.120 -33.646 1.00 52.81 166 VAL A CA 1
ATOM 1338 C C . VAL A 1 166 ? -35.007 37.461 -33.620 1.00 52.81 166 VAL A C 1
ATOM 1340 O O . VAL A 1 166 ? -36.232 37.490 -33.720 1.00 52.81 166 VAL A O 1
ATOM 1343 N N . GLN A 1 167 ? -34.287 38.561 -33.408 1.00 55.03 167 GLN A N 1
ATOM 1344 C CA . GLN A 1 167 ? -34.797 39.878 -33.782 1.00 55.03 167 GLN A CA 1
ATOM 1345 C C . GLN A 1 167 ? -34.592 40.005 -35.286 1.00 55.03 167 GLN A C 1
ATOM 1347 O O . GLN A 1 167 ? -33.459 40.025 -35.761 1.00 55.03 167 GLN A O 1
ATOM 1352 N N . VAL A 1 168 ? -35.703 39.993 -36.015 1.00 49.34 168 VAL A N 1
ATOM 1353 C CA . VAL A 1 168 ? -35.737 40.331 -37.434 1.00 49.34 168 VAL A CA 1
ATOM 1354 C C . VAL A 1 168 ? -35.739 41.856 -37.503 1.00 49.34 168 VAL A C 1
ATOM 1356 O O . VAL A 1 168 ? -36.675 42.479 -36.998 1.00 49.34 168 VAL A O 1
ATOM 1359 N N . SER A 1 169 ? -34.674 42.417 -38.068 1.00 45.44 169 SER A N 1
ATOM 1360 C CA . SER A 1 169 ? -34.576 43.818 -38.484 1.00 45.44 169 SER A CA 1
ATOM 1361 C C . SER A 1 169 ? -34.529 43.864 -40.001 1.00 45.44 169 SER A C 1
ATOM 1363 O O . SER A 1 169 ? -33.802 43.013 -40.564 1.00 45.44 169 SER A O 1
#

Foldseek 3Di:
DAQAEEEEEEDAPVLQVPADDDDDDPNYHYHYQHDPAQQCSQVSQLVVLVPRPHWKYKYFYGPADADPVRVVVVVVCRVVSDWDKDAGQDDPVVVVVVVVVPPDDPDDDPDRPRHGIMMGTSVVCVVLVGSPSDRHDDPVVVVCSVVVVVPPDPPDDPPDDPDDDDDDD

pLDDT: mean 71.95, std 18.75, range [27.84, 95.62]

Secondary structure (DSSP, 8-state):
----EEEEEEEEHHHHHT--PPPP-TTEEEEEEEESSGGGHHHHHHHHHHH--SSEEEEE-TT----HHHHHHHHHHHHHT---EEEPPPPHHHHHHHHHH-TT-----SS----S-EEEEHHHHHHTT-S-S-SS--HHHHHHHHHHHT--PPPPPPS----------

Mean predicted aligned error: 12.47 Å

Solvent-accessible surface area (backbone atoms only — not comparable to full-atom values): 10355 Å² total; per-residue (Å²): 131,76,47,31,34,37,41,35,34,45,42,43,49,76,59,53,72,72,54,83,76,79,84,74,53,92,42,42,42,75,45,79,49,63,41,97,49,65,51,54,47,26,62,54,47,43,49,56,57,65,73,44,88,34,47,31,40,28,46,25,42,76,90,52,74,83,50,72,67,56,51,55,49,50,50,53,46,45,73,70,66,60,90,49,70,50,69,53,82,74,59,75,76,55,57,57,59,47,52,72,70,51,82,79,70,94,76,91,61,101,59,78,70,77,80,45,29,44,38,32,18,44,69,55,44,53,70,69,55,48,60,49,94,51,71,60,85,49,69,67,56,56,49,49,50,56,52,60,76,59,49,76,69,76,74,73,77,66,93,70,76,80,75,74,81,80,81,87,127

Sequence (169 aa):
MNKLINYIYIGSEKRLGQLKLFKEENFEKVTKLNFSNERDIGDLLDTEVADFEGNIIVILLPGCVPSKDARATLKKIALINQLSWGWFEGNKKFTDMISQIKKISTIVTKTPNTDQGIYLSRELYFSLGGFGELNKFSFKEISKRLYSRLDPQKPLPPLIIKSKKVQVS